Protein AF-A0A9D2GPG9-F1 (afdb_monomer)

Sequence (59 aa):
LKGHRRHRGGREEGNDGKELMVPAINTERCIGCGACENLCPARPFTAIYVEGNEVHRVM

Mean predicted aligned error: 11.85 Å

pLDDT: mean 75.35, std 16.23, range [42.28, 93.12]

Solvent-accessible surface area (backbone atoms only — not comparable to full-atom values): 4392 Å² total; per-residue (Å²): 142,79,84,82,83,73,85,69,89,76,89,83,83,88,67,105,69,78,76,81,82,73,91,80,83,60,70,96,75,56,75,34,79,43,60,71,35,72,67,40,84,47,72,97,61,52,91,50,85,62,71,67,38,69,84,74,72,74,122

Secondary structure (DSSP, 8-state):
--------------SS----------GGG-----HHHHH----SS-S---PPPHHHH--

Organism: NCBI:txid2840735

Foldseek 3Di:
DDDPPPCPDDDDDDDPDPPDDQDDDDPVPDQQPCPQQVPAPDPPDGSDDGDHDPVVVPD

InterPro domains:
  IPR017896 4Fe-4S ferredoxin-type, iron-sulphur binding domain [PF00037] (24-42)
  IPR017896 4Fe-4S ferredoxin-type, iron-sulphur binding domain [PS51379] (21-53)
  IPR017900 4Fe-4S ferredoxin, iron-sulphur binding, conserved site [PS00198] (30-41)

Radius of gyration: 15.95 Å; Cα contacts (8 Å, |Δi|>4): 27; chains: 1; bounding box: 43×28×34 Å

Structure (mmCIF, N/CA/C/O backbone):
data_AF-A0A9D2GPG9-F1
#
_entry.id   AF-A0A9D2GPG9-F1
#
loop_
_atom_site.group_PDB
_atom_site.id
_atom_site.type_symbol
_atom_site.label_atom_id
_atom_site.label_alt_id
_atom_site.label_comp_id
_atom_site.label_asym_id
_atom_site.label_entity_id
_atom_site.label_seq_id
_atom_site.pdbx_PDB_ins_code
_atom_site.Cartn_x
_atom_site.Cartn_y
_atom_site.Cartn_z
_atom_site.occupancy
_atom_site.B_iso_or_equiv
_atom_site.auth_seq_id
_atom_site.auth_comp_id
_atom_site.auth_asym_id
_atom_site.auth_atom_id
_atom_site.pdbx_PDB_model_num
ATOM 1 N N . LEU A 1 1 ? -27.627 -15.552 -1.052 1.00 58.66 1 LEU A N 1
ATOM 2 C CA . LEU A 1 1 ? -26.234 -15.991 -1.325 1.00 58.66 1 LEU A CA 1
ATOM 3 C C . LEU A 1 1 ? -25.891 -15.490 -2.734 1.00 58.66 1 LEU A C 1
ATOM 5 O O . LEU A 1 1 ? -26.374 -16.073 -3.681 1.00 58.66 1 LEU A O 1
ATOM 9 N N . LYS A 1 2 ? -25.236 -14.365 -3.001 1.00 46.47 2 LYS A N 1
ATOM 10 C CA . LYS A 1 2 ? -24.073 -13.735 -2.381 1.00 46.47 2 LYS A CA 1
ATOM 11 C C . LYS A 1 2 ? -24.229 -12.215 -2.531 1.00 46.47 2 LYS A C 1
ATOM 13 O O . LYS A 1 2 ? -24.317 -11.712 -3.644 1.00 46.47 2 LYS A O 1
ATOM 18 N N . GLY A 1 3 ? -24.284 -11.495 -1.415 1.00 42.28 3 GLY A N 1
ATOM 19 C CA . GLY A 1 3 ? -24.175 -10.040 -1.421 1.00 42.28 3 GLY A CA 1
ATOM 20 C C . GLY A 1 3 ? -22.701 -9.674 -1.516 1.00 42.28 3 GLY A C 1
ATOM 21 O O . GLY A 1 3 ? -21.962 -9.852 -0.550 1.00 42.28 3 GLY A O 1
ATOM 22 N N . HIS A 1 4 ? -22.259 -9.204 -2.679 1.00 53.00 4 HIS A N 1
ATOM 23 C CA . HIS A 1 4 ? -20.950 -8.580 -2.832 1.00 53.00 4 HIS A CA 1
ATOM 24 C C . HIS A 1 4 ? -20.936 -7.278 -2.021 1.00 53.00 4 HIS A C 1
ATOM 26 O O . HIS A 1 4 ? -21.310 -6.223 -2.529 1.00 53.00 4 HIS A O 1
ATOM 32 N N . ARG A 1 5 ? -20.526 -7.347 -0.748 1.00 58.31 5 ARG A N 1
ATOM 33 C CA . ARG A 1 5 ? -20.312 -6.172 0.108 1.00 58.31 5 ARG A CA 1
ATOM 34 C C . ARG A 1 5 ? -19.068 -5.425 -0.379 1.00 58.31 5 ARG A C 1
ATOM 36 O O . ARG A 1 5 ? -17.979 -5.555 0.166 1.00 58.31 5 ARG A O 1
ATOM 43 N N . ARG A 1 6 ? -19.222 -4.680 -1.472 1.00 56.41 6 ARG A N 1
ATOM 44 C CA . ARG A 1 6 ? -18.224 -3.738 -1.982 1.00 56.41 6 ARG A CA 1
ATOM 45 C C . ARG A 1 6 ? -18.349 -2.478 -1.132 1.00 56.41 6 ARG A C 1
ATOM 47 O O . ARG A 1 6 ? -19.112 -1.589 -1.493 1.00 56.41 6 ARG A O 1
ATOM 54 N N . HIS A 1 7 ? -17.644 -2.415 -0.001 1.00 56.03 7 HIS A N 1
ATOM 55 C CA . HIS A 1 7 ? -17.509 -1.171 0.763 1.00 56.03 7 HIS A CA 1
ATOM 56 C C . HIS A 1 7 ? -16.661 -0.192 -0.063 1.00 56.03 7 HIS A C 1
ATOM 58 O O . HIS A 1 7 ? -15.443 -0.097 0.066 1.00 56.03 7 HIS A O 1
ATOM 64 N N . ARG A 1 8 ? -17.316 0.468 -1.019 1.00 59.50 8 ARG A N 1
ATOM 65 C CA . ARG A 1 8 ? -16.797 1.637 -1.716 1.00 59.50 8 ARG A CA 1
ATOM 66 C C . ARG A 1 8 ? -17.070 2.803 -0.768 1.00 59.50 8 ARG A C 1
ATOM 68 O O . ARG A 1 8 ? -18.229 3.076 -0.486 1.00 59.50 8 ARG A O 1
ATOM 75 N N . GLY A 1 9 ? -16.003 3.386 -0.225 1.00 57.16 9 GLY A N 1
ATOM 76 C CA . GLY A 1 9 ? 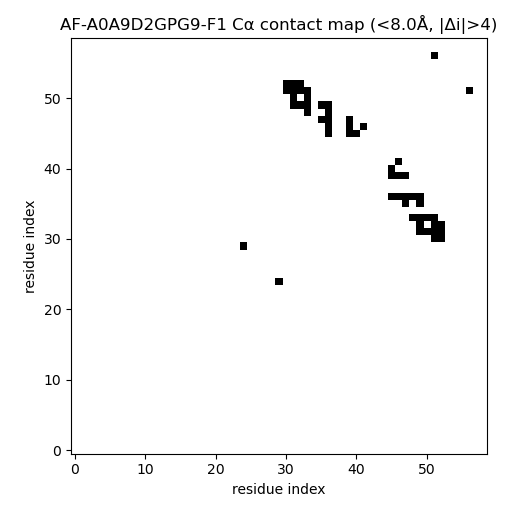-16.054 4.396 0.830 1.00 57.16 9 GLY A CA 1
ATOM 77 C C . GLY A 1 9 ? -17.137 5.460 0.632 1.00 57.16 9 GLY A C 1
ATOM 78 O O . GLY A 1 9 ? -17.236 6.071 -0.431 1.00 57.16 9 GLY A O 1
ATOM 79 N N . GLY A 1 10 ? -17.909 5.668 1.694 1.00 44.34 10 GLY A N 1
ATOM 80 C CA . GLY A 1 10 ? -18.844 6.763 1.906 1.00 44.34 10 GLY A CA 1
ATOM 81 C C . GLY A 1 10 ? -18.941 6.977 3.416 1.00 44.34 10 GLY A C 1
ATOM 82 O O . GLY A 1 10 ? -19.090 6.016 4.164 1.00 44.34 10 GLY A O 1
ATOM 83 N N . ARG A 1 11 ? -18.738 8.215 3.864 1.00 53.00 11 ARG A N 1
ATOM 84 C CA . ARG A 1 11 ? -18.803 8.635 5.266 1.00 53.00 11 ARG A CA 1
ATOM 85 C C . ARG A 1 11 ? -20.267 8.910 5.611 1.00 53.00 11 ARG A C 1
ATOM 87 O O . ARG A 1 11 ? -20.829 9.861 5.081 1.00 53.00 11 ARG A O 1
ATOM 94 N N . GLU A 1 12 ? -20.855 8.091 6.476 1.00 55.25 12 GLU A N 1
ATOM 95 C CA . GLU A 1 12 ? -22.122 8.385 7.154 1.00 55.25 12 GLU A CA 1
ATOM 96 C C . GLU A 1 12 ? -21.855 9.370 8.309 1.00 55.25 12 GLU A C 1
ATOM 98 O O . GLU A 1 12 ? -20.836 9.284 9.004 1.00 55.25 12 GLU A O 1
ATOM 103 N N . GLU A 1 13 ? -22.721 10.374 8.451 1.00 54.78 13 GLU A N 1
ATOM 104 C CA . GLU A 1 13 ? -22.622 11.441 9.449 1.00 54.78 13 GLU A CA 1
ATOM 105 C C . GLU A 1 13 ? -23.118 10.992 10.831 1.00 54.78 13 GLU A C 1
ATOM 107 O O . GLU A 1 13 ? -24.195 10.424 10.959 1.00 54.78 13 GLU A O 1
ATOM 112 N N . GLY A 1 14 ? -22.350 11.352 11.866 1.00 53.56 14 GLY A N 1
ATOM 113 C CA . GLY A 1 14 ? -22.869 11.672 13.198 1.00 53.56 14 GLY A CA 1
ATOM 114 C C . GLY A 1 14 ? -23.314 10.515 14.094 1.00 53.56 14 GLY A C 1
ATOM 115 O O . GLY A 1 14 ? -24.500 10.238 14.200 1.00 53.56 14 GLY A O 1
ATOM 116 N N . ASN A 1 15 ? -22.373 9.951 14.854 1.00 49.59 15 ASN A N 1
ATOM 117 C CA . ASN A 1 15 ? -22.509 9.650 16.288 1.00 49.59 15 ASN A CA 1
ATOM 118 C C . ASN A 1 15 ? -21.104 9.332 16.834 1.00 49.59 15 ASN A C 1
ATOM 120 O O . ASN A 1 15 ? -20.236 8.925 16.058 1.00 49.59 15 ASN A O 1
ATOM 124 N N . ASP A 1 16 ? -20.861 9.513 18.129 1.00 57.31 16 ASP A N 1
ATOM 125 C CA . ASP A 1 16 ? 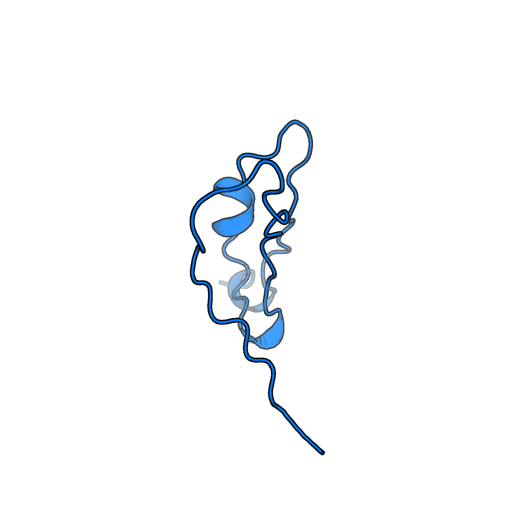-19.616 9.180 18.836 1.00 57.31 16 ASP A 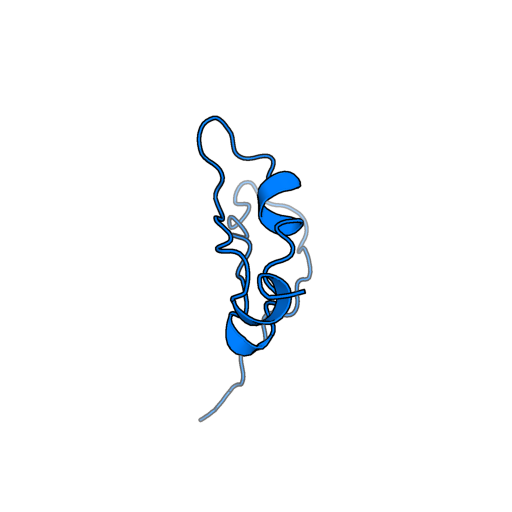CA 1
ATOM 126 C C . ASP A 1 16 ? -19.265 7.676 18.728 1.00 57.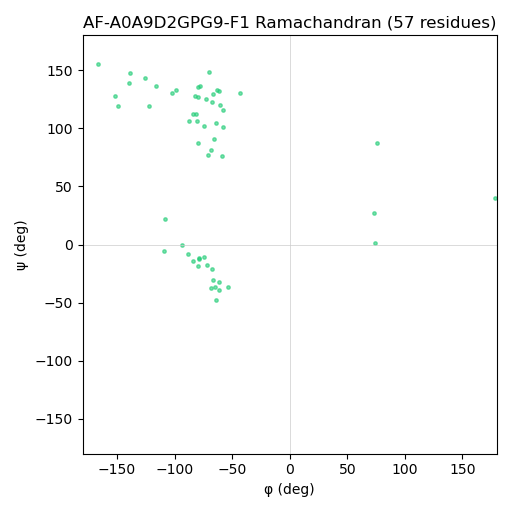31 16 ASP A C 1
ATOM 128 O O . ASP A 1 16 ? -19.471 6.881 19.640 1.00 57.31 16 ASP A O 1
ATOM 132 N N . GLY A 1 17 ? -18.761 7.278 17.556 1.00 56.69 17 GLY A N 1
ATOM 133 C CA . GLY A 1 17 ? -18.615 5.888 17.121 1.00 56.69 17 GLY A CA 1
ATOM 134 C C . GLY A 1 17 ? -18.046 5.775 15.703 1.00 56.69 17 GLY A C 1
ATOM 135 O O . GLY A 1 17 ? -18.506 4.960 14.911 1.00 56.69 17 GLY A O 1
ATOM 136 N N . LYS A 1 18 ? -17.065 6.619 15.352 1.00 62.28 18 LYS A N 1
ATOM 137 C CA . LYS A 1 18 ? -16.352 6.550 14.065 1.00 62.28 18 LYS A CA 1
ATOM 138 C C . LYS A 1 18 ? -15.694 5.175 13.908 1.00 62.28 18 LYS A C 1
ATOM 140 O O . LYS A 1 18 ? -14.644 4.912 14.491 1.00 62.28 18 LYS A O 1
ATOM 145 N N . GLU A 1 19 ? -16.319 4.295 13.133 1.00 65.62 19 GLU A N 1
ATOM 146 C CA . GLU A 1 19 ? -15.712 3.025 12.755 1.00 65.62 19 GLU A CA 1
ATOM 147 C C . GLU A 1 19 ? -14.399 3.351 12.032 1.00 65.62 19 GLU A C 1
ATOM 149 O O . GLU A 1 19 ? -14.372 4.084 11.037 1.00 65.62 19 GLU A O 1
ATOM 154 N N . LEU A 1 20 ? -13.282 2.935 12.629 1.00 70.25 20 LEU A N 1
ATOM 155 C CA . LEU A 1 20 ? -11.952 3.289 12.153 1.00 70.25 20 LEU A CA 1
ATOM 156 C C . LEU A 1 20 ? -11.758 2.671 10.769 1.00 70.25 20 LEU A C 1
ATOM 158 O O . LEU A 1 20 ? -11.540 1.469 10.638 1.00 70.25 20 LEU A O 1
ATOM 162 N N . MET A 1 21 ? -11.830 3.498 9.727 1.00 72.31 21 MET A N 1
ATOM 163 C CA . MET A 1 21 ? -11.502 3.052 8.380 1.00 72.31 21 MET A CA 1
ATOM 164 C C . MET A 1 21 ? -9.989 2.907 8.264 1.00 72.31 21 MET A C 1
ATOM 166 O O . MET A 1 21 ? -9.256 3.888 8.131 1.00 72.31 21 MET A O 1
ATOM 170 N N . VAL A 1 22 ? -9.531 1.661 8.332 1.00 81.38 22 VAL A N 1
ATOM 171 C CA . VAL A 1 22 ? -8.133 1.313 8.101 1.00 81.38 22 VAL A CA 1
ATOM 172 C C . VAL A 1 22 ? -7.891 1.266 6.590 1.00 81.38 22 VAL A C 1
ATOM 174 O O . VAL A 1 22 ? -8.632 0.581 5.877 1.00 81.38 22 VAL A O 1
ATOM 177 N N . PRO A 1 23 ? -6.887 1.989 6.065 1.00 81.56 23 PRO A N 1
ATOM 178 C CA . PRO A 1 23 ? -6.550 1.909 4.652 1.00 81.56 23 PRO A CA 1
ATOM 179 C C . PRO A 1 23 ? -6.076 0.491 4.303 1.00 81.56 23 PRO A C 1
ATOM 181 O O . PRO A 1 23 ? -5.245 -0.084 4.999 1.00 81.56 23 PRO A O 1
ATOM 184 N N . ALA A 1 24 ? -6.597 -0.065 3.207 1.00 86.81 24 ALA A N 1
ATOM 185 C CA . ALA A 1 24 ? -6.237 -1.392 2.712 1.00 86.81 24 ALA A CA 1
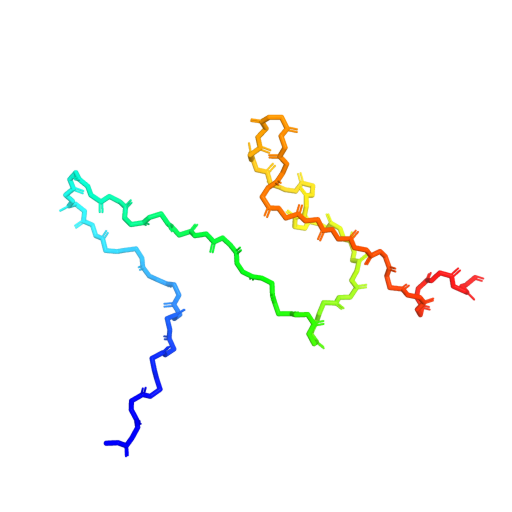ATOM 186 C C . ALA A 1 24 ? -5.566 -1.290 1.338 1.00 86.81 24 ALA A C 1
ATOM 188 O O . ALA A 1 24 ? -6.028 -0.552 0.463 1.00 86.81 24 ALA A O 1
ATOM 189 N N . ILE A 1 25 ? -4.489 -2.051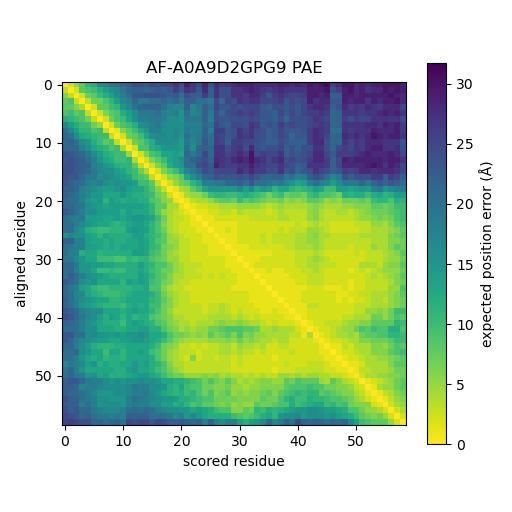 1.139 1.00 89.12 25 ILE A N 1
ATOM 190 C CA . ILE A 1 25 ? -3.772 -2.128 -0.138 1.00 89.12 25 ILE A CA 1
ATOM 191 C C . ILE A 1 25 ? -4.222 -3.369 -0.894 1.00 89.12 25 ILE A C 1
ATOM 193 O O . ILE A 1 25 ? -4.239 -4.468 -0.349 1.00 89.12 25 ILE A O 1
ATOM 197 N N . ASN A 1 26 ? -4.524 -3.195 -2.180 1.00 90.75 26 ASN A N 1
ATOM 198 C CA . ASN A 1 26 ? -4.598 -4.315 -3.104 1.00 90.75 26 ASN A CA 1
ATOM 199 C C . ASN A 1 26 ? -3.193 -4.578 -3.673 1.00 90.75 26 ASN A C 1
ATOM 201 O O . ASN A 1 26 ? -2.698 -3.805 -4.495 1.00 90.75 26 ASN A O 1
ATOM 205 N N . THR A 1 27 ? -2.559 -5.657 -3.217 1.00 87.75 27 THR A N 1
ATOM 206 C CA . THR A 1 27 ? -1.192 -6.040 -3.595 1.00 87.75 27 THR A CA 1
ATOM 207 C C . THR A 1 27 ? -1.074 -6.435 -5.064 1.00 87.75 27 THR A C 1
ATOM 209 O O . THR A 1 27 ? -0.055 -6.140 -5.675 1.00 87.75 27 THR A O 1
ATOM 212 N N . GLU A 1 28 ? -2.130 -6.986 -5.670 1.00 90.69 28 GLU A N 1
ATOM 213 C CA . GLU A 1 28 ? -2.141 -7.393 -7.084 1.00 90.69 28 GLU A CA 1
ATOM 214 C C . GLU A 1 28 ? -2.054 -6.182 -8.041 1.00 90.69 28 GLU A C 1
ATOM 216 O O . GLU A 1 28 ? -1.661 -6.311 -9.198 1.00 90.69 28 GLU A O 1
ATOM 221 N N . ARG A 1 29 ? -2.410 -4.986 -7.547 1.00 89.06 29 ARG A N 1
ATOM 222 C CA . ARG A 1 29 ? -2.361 -3.708 -8.278 1.00 89.06 29 ARG A CA 1
ATOM 223 C C . ARG A 1 29 ? -1.263 -2.770 -7.775 1.00 89.06 29 ARG A C 1
ATOM 225 O O . ARG A 1 29 ? -1.093 -1.686 -8.332 1.00 89.06 29 ARG A O 1
ATOM 232 N N . CYS A 1 30 ? -0.573 -3.128 -6.696 1.00 90.38 30 CYS A N 1
ATOM 233 C CA . CYS A 1 30 ? 0.452 -2.286 -6.100 1.00 90.38 30 CYS A CA 1
ATOM 234 C C . CYS A 1 30 ? 1.697 -2.268 -6.994 1.00 90.38 30 CYS A C 1
ATOM 236 O O . CYS A 1 30 ? 2.260 -3.310 -7.310 1.00 90.38 30 CYS A O 1
ATOM 238 N N . ILE A 1 31 ? 2.156 -1.075 -7.377 1.00 90.38 31 ILE A N 1
ATOM 239 C CA . ILE A 1 31 ? 3.363 -0.907 -8.205 1.00 90.38 31 ILE A CA 1
ATOM 240 C C . ILE A 1 31 ? 4.637 -0.672 -7.380 1.00 90.38 31 ILE A C 1
ATOM 242 O O . ILE A 1 31 ? 5.714 -0.502 -7.945 1.00 90.38 31 ILE A O 1
ATOM 246 N N . GLY A 1 32 ? 4.525 -0.641 -6.049 1.00 91.38 32 GLY A N 1
ATOM 247 C CA . GLY A 1 32 ? 5.665 -0.452 -5.149 1.00 91.38 32 GLY A CA 1
ATOM 248 C C . GLY A 1 32 ? 6.227 0.975 -5.107 1.00 91.38 32 GLY A C 1
ATOM 249 O O . GLY A 1 32 ? 7.408 1.141 -4.836 1.00 91.38 32 GLY A O 1
ATOM 250 N N . CYS A 1 33 ? 5.422 2.012 -5.384 1.00 92.31 33 CYS A N 1
ATOM 251 C CA . CYS A 1 33 ? 5.903 3.404 -5.428 1.00 92.31 33 CYS A CA 1
ATOM 252 C C . CYS A 1 33 ? 6.081 4.081 -4.054 1.00 92.31 33 CYS A C 1
ATOM 254 O O . CYS A 1 33 ? 6.624 5.178 -3.986 1.00 92.31 33 CYS A O 1
ATOM 256 N N . GLY A 1 34 ? 5.574 3.494 -2.964 1.00 91.19 34 GLY A N 1
ATOM 257 C CA . GLY A 1 34 ? 5.737 4.027 -1.602 1.00 91.19 34 GLY A CA 1
ATOM 258 C C . GLY A 1 34 ? 4.898 5.268 -1.255 1.00 91.19 34 GLY A C 1
ATOM 259 O O . GLY A 1 34 ? 4.978 5.766 -0.134 1.00 91.19 34 GLY A O 1
ATOM 260 N N . ALA A 1 35 ? 4.060 5.779 -2.163 1.00 92.25 35 ALA A N 1
ATOM 261 C CA . ALA A 1 35 ? 3.276 6.993 -1.909 1.00 92.25 35 ALA A CA 1
ATOM 262 C C . ALA A 1 35 ? 2.299 6.846 -0.726 1.00 92.25 35 ALA A C 1
ATOM 264 O O . ALA A 1 35 ? 2.143 7.768 0.071 1.00 92.25 35 ALA A O 1
ATOM 265 N N . CYS A 1 36 ? 1.661 5.681 -0.585 1.00 93.12 36 CYS A N 1
ATOM 266 C CA . CYS A 1 36 ? 0.723 5.406 0.506 1.00 93.12 36 CYS A CA 1
ATOM 267 C C . CYS A 1 36 ? 1.405 5.309 1.881 1.00 93.12 36 CYS A C 1
ATOM 269 O O . CYS A 1 36 ? 0.840 5.785 2.863 1.00 93.12 36 CYS A O 1
ATOM 271 N N . GLU A 1 37 ? 2.610 4.739 1.955 1.00 92.62 37 GLU A N 1
ATOM 272 C CA . GLU A 1 37 ? 3.422 4.714 3.177 1.00 92.62 37 GLU A CA 1
ATOM 273 C C . GLU A 1 37 ? 3.823 6.135 3.594 1.00 92.62 37 GLU A C 1
ATOM 275 O O . GLU A 1 37 ? 3.606 6.529 4.739 1.00 92.62 37 GLU A O 1
ATOM 280 N N . ASN A 1 38 ? 4.323 6.937 2.649 1.00 91.81 38 ASN A N 1
ATOM 281 C CA . ASN A 1 38 ? 4.758 8.310 2.916 1.00 91.81 38 ASN A CA 1
ATOM 282 C C . ASN A 1 38 ? 3.608 9.236 3.328 1.00 91.81 38 ASN A C 1
ATOM 284 O O . ASN A 1 38 ? 3.784 10.093 4.194 1.00 91.81 38 ASN A O 1
ATOM 288 N N . LEU A 1 39 ? 2.427 9.052 2.730 1.00 91.75 39 LEU A N 1
ATOM 289 C CA . LEU A 1 39 ? 1.228 9.820 3.066 1.00 91.75 39 LEU A CA 1
ATOM 290 C C . LEU A 1 39 ? 0.645 9.431 4.432 1.00 91.75 39 LEU A C 1
ATOM 292 O O . LEU A 1 39 ? -0.167 10.174 4.982 1.00 91.75 39 LEU A O 1
ATOM 296 N N . CYS A 1 40 ? 1.020 8.273 4.982 1.00 91.25 40 CYS A N 1
ATOM 297 C CA . CYS A 1 40 ? 0.425 7.763 6.206 1.00 91.25 40 CYS A CA 1
ATOM 298 C C . CYS A 1 40 ? 0.648 8.742 7.381 1.00 91.25 40 CYS A C 1
ATOM 300 O O . CYS A 1 40 ? 1.794 9.012 7.757 1.00 91.25 40 CYS A O 1
ATOM 302 N N . PRO A 1 41 ? -0.432 9.257 8.005 1.00 89.50 41 PRO A N 1
ATOM 303 C CA . PRO A 1 41 ? -0.315 10.163 9.144 1.00 89.50 41 PRO A CA 1
ATOM 304 C C . PRO A 1 41 ? -0.009 9.427 10.458 1.00 89.50 41 PRO A C 1
ATOM 306 O O . PRO A 1 41 ? 0.303 10.072 11.455 1.00 89.50 41 PRO A O 1
ATOM 309 N N . ALA A 1 42 ? -0.108 8.091 10.486 1.00 88.75 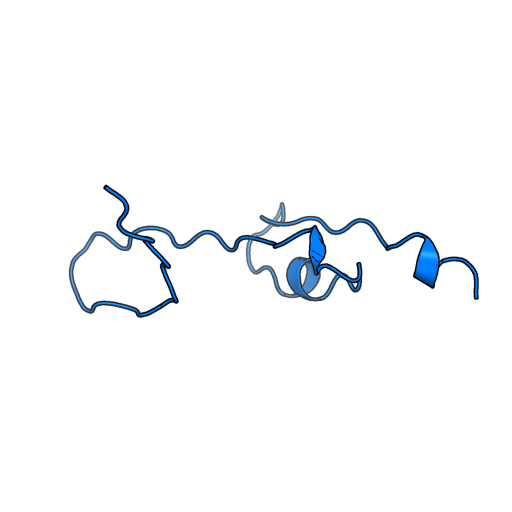42 ALA A N 1
ATOM 310 C CA . ALA A 1 42 ? 0.205 7.299 11.669 1.00 88.75 42 ALA A CA 1
ATOM 311 C C . ALA A 1 42 ? 1.710 7.368 11.968 1.00 88.75 42 ALA A C 1
ATO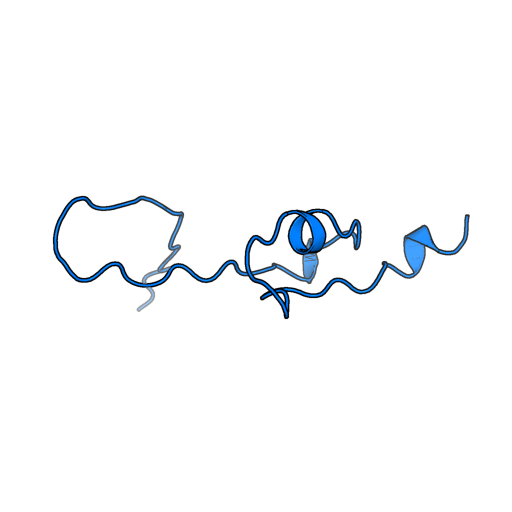M 313 O O . ALA A 1 42 ? 2.545 7.059 11.116 1.00 88.75 42 ALA A O 1
ATOM 314 N N . ARG A 1 43 ? 2.046 7.817 13.180 1.00 89.31 43 ARG A N 1
ATOM 315 C CA . ARG A 1 43 ? 3.414 7.976 13.687 1.00 89.31 43 ARG A CA 1
ATOM 316 C C . ARG A 1 43 ? 3.458 7.500 15.144 1.00 89.31 43 ARG A C 1
ATOM 318 O O . ARG A 1 43 ? 2.460 7.670 15.844 1.00 89.31 43 ARG A O 1
ATOM 325 N N . PRO A 1 44 ? 4.577 6.924 15.626 1.00 85.81 44 PRO A N 1
ATOM 326 C CA . PRO A 1 44 ? 5.888 6.790 14.972 1.00 85.81 44 PRO A CA 1
ATOM 327 C C . PRO A 1 44 ? 5.981 5.645 13.950 1.00 85.81 44 PRO A C 1
ATOM 329 O O . PRO A 1 44 ? 6.854 5.682 13.089 1.00 85.81 44 PRO A O 1
ATOM 332 N N . PHE A 1 45 ? 5.066 4.676 14.008 1.00 87.25 45 PHE A N 1
ATOM 333 C CA . PHE A 1 45 ? 4.980 3.572 13.054 1.00 87.25 45 PHE A CA 1
ATOM 334 C C . PHE A 1 45 ? 3.851 3.835 12.059 1.00 87.25 45 PHE A C 1
ATOM 336 O O . PHE A 1 45 ? 2.733 4.172 12.460 1.00 87.25 45 PHE A O 1
ATOM 343 N N . THR A 1 46 ? 4.144 3.693 10.770 1.00 89.50 46 THR A N 1
ATOM 344 C CA . THR A 1 46 ? 3.134 3.805 9.719 1.00 89.50 46 THR A CA 1
ATOM 345 C C . THR A 1 46 ? 2.197 2.598 9.772 1.00 89.50 46 THR A C 1
ATOM 347 O O . THR A 1 46 ? 2.593 1.491 10.127 1.00 89.50 46 THR A O 1
ATOM 350 N N . ALA A 1 47 ? 0.932 2.792 9.399 1.00 90.31 47 ALA A N 1
ATOM 351 C CA . ALA A 1 47 ? -0.041 1.696 9.327 1.00 90.31 47 ALA A CA 1
ATOM 352 C C . ALA A 1 47 ? 0.178 0.778 8.108 1.00 90.31 47 ALA A C 1
ATOM 354 O O . ALA A 1 47 ? -0.464 -0.260 7.977 1.00 90.31 47 ALA A O 1
ATOM 355 N N . ILE A 1 48 ? 1.039 1.202 7.185 1.00 90.50 48 ILE A N 1
ATOM 356 C CA . ILE A 1 48 ? 1.291 0.597 5.883 1.00 90.50 48 ILE A CA 1
ATOM 357 C C . ILE A 1 48 ? 2.798 0.643 5.630 1.00 90.50 48 ILE A C 1
ATOM 359 O O . ILE A 1 48 ? 3.414 1.679 5.884 1.00 90.50 48 ILE A O 1
ATOM 363 N N . TYR A 1 49 ? 3.340 -0.443 5.072 1.00 89.81 49 TYR A N 1
ATOM 364 C CA . TYR A 1 49 ? 4.705 -0.528 4.557 1.00 89.81 49 TYR A CA 1
ATOM 365 C C . TYR A 1 49 ? 4.700 -0.996 3.095 1.00 89.81 49 TYR A C 1
ATOM 367 O O . TYR A 1 49 ? 3.859 -1.822 2.720 1.00 89.81 49 TYR A O 1
ATOM 375 N N . VAL A 1 50 ? 5.599 -0.467 2.266 1.00 90.56 50 VAL A N 1
ATOM 376 C CA . VAL A 1 50 ? 5.712 -0.814 0.843 1.00 90.56 50 VAL A CA 1
ATOM 377 C C . VAL A 1 50 ? 7.103 -1.346 0.525 1.00 90.56 50 VAL A C 1
ATOM 379 O O . VAL A 1 50 ? 8.096 -0.629 0.598 1.00 90.56 50 VAL A O 1
ATOM 382 N N . GLU A 1 51 ? 7.156 -2.587 0.048 1.00 86.44 51 GLU A N 1
ATOM 383 C CA . GLU A 1 51 ? 8.353 -3.143 -0.577 1.00 86.44 51 GLU A CA 1
ATOM 384 C C . GLU A 1 51 ? 8.414 -2.707 -2.048 1.00 86.44 51 GLU A C 1
ATOM 386 O O . GLU A 1 51 ? 7.445 -2.842 -2.802 1.00 86.44 51 GLU A O 1
ATOM 391 N N . GLY A 1 52 ? 9.546 -2.132 -2.462 1.00 81.31 52 GLY A N 1
ATOM 392 C CA . GLY A 1 52 ? 9.744 -1.703 -3.847 1.00 81.31 52 GLY A CA 1
ATOM 393 C C . GLY A 1 52 ? 9.662 -2.888 -4.811 1.00 81.31 52 GLY A C 1
ATOM 394 O O . GLY A 1 52 ? 10.310 -3.909 -4.587 1.00 81.31 52 GLY A O 1
ATOM 395 N N . ASN A 1 53 ? 8.889 -2.738 -5.890 1.00 80.88 53 ASN A N 1
ATOM 396 C CA . ASN A 1 53 ? 8.677 -3.799 -6.875 1.00 80.88 53 ASN A CA 1
ATOM 397 C C . ASN A 1 53 ? 9.981 -4.115 -7.631 1.00 80.88 53 ASN A C 1
ATOM 399 O O . ASN A 1 53 ? 10.623 -3.209 -8.167 1.00 80.88 53 ASN A O 1
ATOM 403 N N . GLU A 1 54 ? 10.343 -5.399 -7.700 1.00 77.06 54 GLU A N 1
ATOM 404 C CA . GLU A 1 54 ? 11.544 -5.908 -8.376 1.00 77.06 54 GLU A CA 1
ATOM 405 C C . GLU A 1 54 ? 11.644 -5.436 -9.831 1.00 77.06 54 GLU A C 1
ATOM 407 O O . GLU A 1 54 ? 12.729 -5.078 -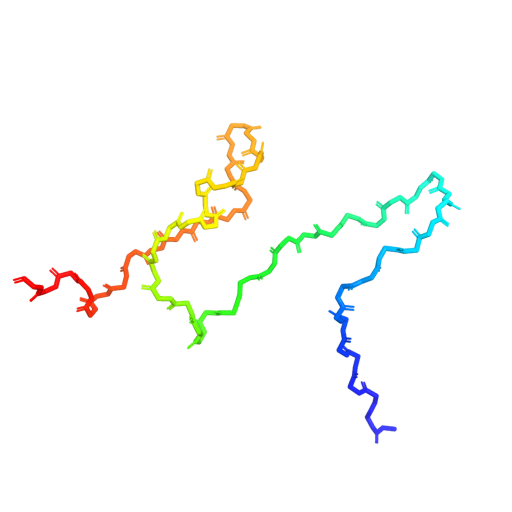10.288 1.00 77.06 54 GLU A O 1
ATOM 412 N N . VAL A 1 55 ? 10.509 -5.332 -10.529 1.00 76.62 55 VAL A N 1
ATOM 413 C CA . VAL A 1 55 ? 10.446 -4.880 -11.930 1.00 76.62 55 VAL A CA 1
ATOM 414 C C . VAL A 1 55 ? 10.966 -3.447 -12.102 1.00 76.62 55 VAL A C 1
ATOM 416 O O . VAL A 1 55 ? 11.572 -3.134 -13.121 1.00 76.62 55 VAL A O 1
ATOM 419 N N . HIS A 1 56 ? 10.785 -2.577 -11.105 1.00 73.44 56 HIS A N 1
ATOM 420 C CA . HIS A 1 56 ? 11.288 -1.199 -11.141 1.00 73.44 56 HIS A CA 1
ATOM 421 C C . HIS A 1 56 ? 12.721 -1.061 -10.598 1.00 73.44 56 HIS A C 1
ATOM 423 O O . HIS A 1 56 ? 13.302 0.016 -10.702 1.00 73.44 56 HIS A O 1
ATOM 429 N N . ARG A 1 57 ? 13.301 -2.118 -10.009 1.00 66.06 57 ARG A N 1
ATOM 430 C CA . ARG A 1 57 ? 14.657 -2.095 -9.424 1.00 66.06 57 ARG A CA 1
ATOM 431 C C . ARG A 1 57 ? 15.765 -2.340 -10.460 1.00 66.06 57 ARG A C 1
ATOM 433 O O . ARG A 1 57 ? 16.927 -2.110 -10.155 1.00 66.06 57 ARG A O 1
ATOM 440 N N . VAL A 1 58 ? 15.417 -2.821 -11.654 1.00 69.81 58 VAL A N 1
ATOM 441 C CA . VAL A 1 58 ? 16.366 -3.297 -12.681 1.00 69.81 58 VAL A CA 1
ATOM 442 C C . VAL A 1 58 ? 16.510 -2.370 -13.902 1.00 69.81 58 VAL A C 1
ATOM 444 O O . VAL A 1 58 ? 16.921 -2.839 -14.960 1.00 69.81 58 VAL A O 1
ATOM 447 N N . MET A 1 59 ? 16.172 -1.079 -13.783 1.00 54.38 59 MET A N 1
ATOM 448 C CA . MET A 1 59 ? 16.571 -0.067 -14.784 1.00 54.38 59 MET A CA 1
ATOM 449 C C . MET A 1 59 ? 18.027 0.346 -14.591 1.00 54.38 59 MET A C 1
ATOM 451 O O . MET A 1 59 ? 18.700 0.545 -15.625 1.00 54.38 59 MET A O 1
#